Protein AF-X6CHG2-F1 (afdb_monomer)

Solvent-accessible surface area (backbone atoms only — not comparable to full-atom values): 3576 Å² total; per-residue (Å²): 140,70,78,69,62,59,60,52,53,54,52,52,53,52,51,52,55,50,51,50,52,52,20,53,51,45,22,71,76,56,72,44,54,61,70,54,34,46,50,42,40,71,74,63,43,93,42,58,74,60,47,51,54,52,38,52,49,58,64,70,76,109

Sequence (62 aa):
MDTAMKRKADKVSRVAKGQELEVE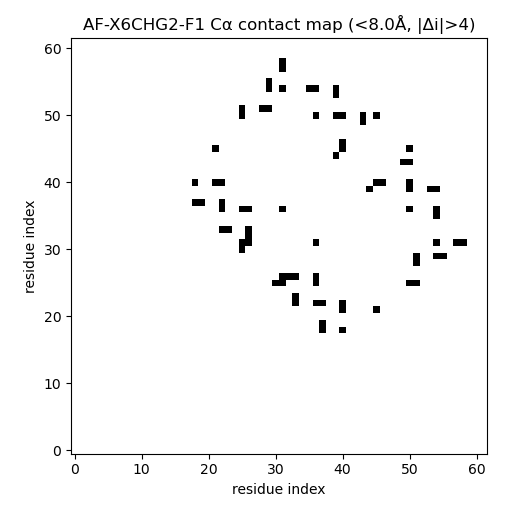HLVEVTDVDPKQARTLLRRHGADWPKLKDQAEALKKED

Foldseek 3Di:
DDPPPVVVVVVVVVVVVVLQVQLVVLCVVLVADSVLSSVLCVVPNSPVVVSNVVSNVVVVVD

Radius of gyration: 14.71 Å; Cα contacts (8 Å, |Δi|>4): 40; chains: 1; bounding box: 35×16×45 Å

pLDDT: mean 79.52, std 13.02, range [48.59, 91.69]

Nearest PDB structures (foldseek):
  2l2d-assembly1_A  TM=8.230E-01  e=1.071E+00  Homo sapiens
  7vmx-assembly1_A  TM=9.147E-01  e=1.884E+00  Mycobacterium tuberculosis
  6q00-assembly1_B  TM=8.449E-01  e=1.769E+00  Homo sapiens
  1v92-assembly1_A  TM=7.840E-01  e=1.141E+00  Rattus norvegicus
  7tcy-assembly2_B  TM=7.878E-01  e=5.470E+00  Homo sapiens

Mean predicted aligned error: 7.93 Å

Structure (mmCIF, N/CA/C/O backbone):
data_AF-X6CHG2-F1
#
_entry.id   AF-X6CHG2-F1
#
loop_
_atom_site.group_PDB
_atom_site.id
_atom_site.type_symbol
_atom_site.label_atom_id
_atom_site.label_alt_id
_atom_site.label_comp_id
_atom_site.label_asym_id
_atom_site.label_entity_id
_atom_site.label_seq_id
_atom_site.pdbx_PDB_ins_code
_atom_site.Cartn_x
_atom_site.Cartn_y
_atom_site.Cartn_z
_atom_site.occupancy
_atom_site.B_iso_or_equiv
_atom_site.auth_seq_id
_atom_site.auth_comp_id
_atom_site.auth_asym_id
_atom_site.auth_atom_id
_atom_site.pdbx_PDB_model_num
ATOM 1 N N . MET A 1 1 ? 28.342 1.429 -28.398 1.00 48.59 1 MET A N 1
ATOM 2 C CA . MET A 1 1 ? 27.673 0.821 -27.223 1.00 48.59 1 MET A CA 1
ATOM 3 C C . MET A 1 1 ? 27.096 2.007 -26.453 1.00 48.59 1 MET A C 1
A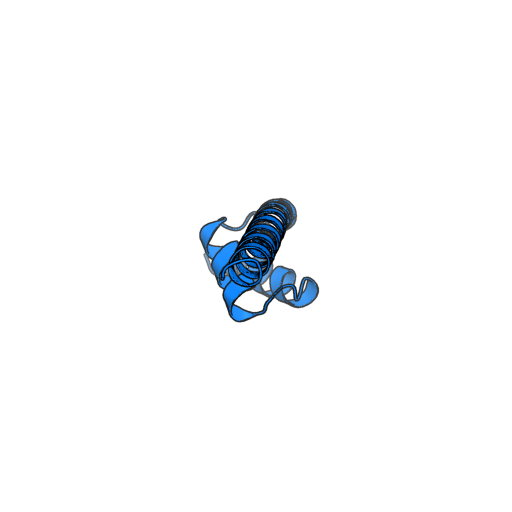TOM 5 O O . MET A 1 1 ? 27.765 3.020 -26.451 1.00 48.59 1 MET A O 1
ATOM 9 N N . ASP A 1 2 ? 25.782 2.174 -26.252 1.00 49.19 2 ASP A N 1
ATOM 10 C CA . ASP A 1 2 ? 25.118 1.928 -24.952 1.00 49.19 2 ASP A CA 1
ATOM 11 C C . ASP A 1 2 ? 23.602 2.281 -25.002 1.00 49.19 2 ASP A C 1
ATOM 13 O O . ASP A 1 2 ? 23.048 2.925 -24.115 1.00 49.19 2 ASP A O 1
ATOM 17 N N . THR A 1 3 ? 22.862 1.910 -26.052 1.00 57.34 3 THR A N 1
ATOM 18 C CA . THR A 1 3 ? 21.406 2.199 -26.132 1.00 57.34 3 THR A CA 1
ATOM 19 C C . THR A 1 3 ? 20.525 1.200 -25.370 1.00 57.34 3 THR A C 1
ATOM 21 O O . THR A 1 3 ? 19.341 1.463 -25.146 1.00 57.34 3 THR A O 1
ATOM 24 N N . ALA A 1 4 ? 21.084 0.071 -24.923 1.00 57.62 4 ALA A N 1
ATOM 25 C CA . ALA A 1 4 ? 20.369 -0.944 -24.146 1.00 57.62 4 ALA A CA 1
ATOM 26 C C . ALA A 1 4 ? 20.273 -0.603 -22.645 1.00 57.62 4 ALA A C 1
ATOM 28 O O . ALA A 1 4 ? 19.257 -0.902 -22.014 1.00 57.62 4 ALA A O 1
ATOM 29 N N . MET A 1 5 ? 21.284 0.066 -22.076 1.00 57.25 5 MET A N 1
ATOM 30 C CA . MET A 1 5 ? 21.327 0.398 -20.644 1.00 57.25 5 MET A CA 1
ATOM 31 C C . MET A 1 5 ? 20.266 1.445 -20.267 1.00 57.25 5 MET A C 1
ATOM 33 O O . MET A 1 5 ? 19.585 1.321 -19.250 1.00 57.25 5 MET A O 1
ATOM 37 N N . LYS A 1 6 ? 20.041 2.424 -21.153 1.00 58.25 6 LYS A N 1
ATOM 38 C CA . LYS A 1 6 ? 19.090 3.527 -20.940 1.00 58.25 6 LYS A CA 1
ATOM 39 C C . LYS A 1 6 ? 17.636 3.045 -20.823 1.00 58.25 6 LYS A C 1
ATOM 41 O O . LYS A 1 6 ? 16.896 3.518 -19.971 1.00 58.25 6 LYS A O 1
ATOM 46 N N . ARG A 1 7 ? 17.243 2.025 -21.601 1.00 59.66 7 ARG A N 1
ATOM 47 C CA . ARG A 1 7 ? 15.883 1.443 -21.548 1.00 59.66 7 ARG A CA 1
ATOM 48 C C . ARG A 1 7 ? 15.618 0.638 -20.272 1.00 59.66 7 ARG A C 1
ATOM 50 O O . ARG A 1 7 ? 14.464 0.511 -19.867 1.00 59.66 7 ARG A O 1
ATOM 57 N N . LYS A 1 8 ? 16.661 0.059 -19.662 1.00 60.16 8 LYS A N 1
ATOM 58 C CA . LYS A 1 8 ? 16.533 -0.676 -18.395 1.00 60.16 8 LYS A CA 1
ATOM 59 C C . LYS A 1 8 ? 16.373 0.278 -17.212 1.00 60.16 8 LYS A C 1
ATOM 61 O O . LYS A 1 8 ? 15.521 0.019 -16.369 1.00 60.16 8 LYS A O 1
ATOM 66 N N . ALA A 1 9 ? 17.116 1.386 -17.194 1.00 62.84 9 ALA A N 1
ATOM 67 C CA . ALA A 1 9 ? 16.991 2.410 -16.156 1.00 62.84 9 ALA A CA 1
ATOM 68 C C . ALA A 1 9 ? 15.572 3.009 -16.104 1.00 62.84 9 ALA A C 1
ATOM 70 O O . ALA A 1 9 ? 14.953 3.017 -15.045 1.00 62.84 9 ALA A O 1
ATOM 71 N N . ASP A 1 10 ? 15.009 3.383 -17.257 1.00 63.03 10 ASP A N 1
ATOM 72 C CA . ASP A 1 10 ? 13.655 3.954 -17.350 1.00 63.03 10 ASP A CA 1
ATOM 73 C C . ASP A 1 10 ? 12.556 3.011 -16.826 1.00 63.03 10 ASP A C 1
ATOM 75 O O . ASP A 1 10 ? 11.618 3.428 -16.142 1.00 63.03 10 ASP A O 1
ATOM 79 N N . LYS A 1 11 ? 12.677 1.705 -17.104 1.00 63.16 11 LYS A N 1
ATOM 80 C CA . LYS A 1 11 ? 11.732 0.699 -16.592 1.00 63.16 11 LYS A CA 1
ATOM 81 C C . LYS A 1 11 ? 11.803 0.576 -15.074 1.00 63.16 11 LYS A C 1
ATOM 83 O O . LYS A 1 11 ? 10.756 0.489 -14.440 1.00 63.16 11 LYS A O 1
ATOM 88 N N . VAL A 1 12 ? 13.005 0.589 -14.500 1.00 66.94 12 VAL A N 1
ATOM 89 C CA . VAL A 1 12 ? 13.187 0.529 -13.043 1.00 66.94 12 VAL A CA 1
ATOM 90 C C . VAL A 1 12 ? 12.585 1.768 -12.382 1.00 66.94 12 VAL A C 1
ATOM 92 O O . VAL A 1 12 ? 11.849 1.635 -11.408 1.00 66.94 12 VAL A O 1
ATOM 95 N N . SER A 1 13 ? 12.799 2.955 -12.954 1.00 65.44 13 SER A N 1
ATOM 96 C CA . SER A 1 13 ? 12.210 4.200 -12.450 1.00 65.44 13 SER A CA 1
ATOM 97 C C . SER A 1 13 ? 10.681 4.200 -12.513 1.00 65.44 13 SER A C 1
ATOM 99 O O . SER A 1 13 ? 10.030 4.634 -11.565 1.00 65.44 13 SER A O 1
ATOM 101 N N . ARG A 1 14 ? 10.083 3.680 -13.595 1.00 68.88 14 ARG A N 1
ATOM 102 C CA . ARG A 1 14 ? 8.619 3.597 -13.723 1.00 68.88 14 ARG A CA 1
ATOM 103 C C . ARG A 1 14 ? 8.001 2.610 -12.735 1.00 68.88 14 ARG A C 1
ATOM 105 O O . ARG A 1 14 ? 6.938 2.890 -12.194 1.00 68.88 14 ARG A O 1
ATOM 112 N N . VAL A 1 15 ? 8.668 1.483 -12.490 1.00 70.00 15 VAL A N 1
ATOM 113 C CA . VAL A 1 15 ? 8.241 0.499 -11.484 1.00 70.00 15 VAL A CA 1
ATOM 114 C C . VAL A 1 15 ? 8.354 1.086 -10.080 1.00 70.00 15 VAL A C 1
ATOM 116 O O . VAL A 1 15 ? 7.402 0.974 -9.318 1.00 70.00 15 VAL A O 1
ATOM 119 N N . ALA A 1 16 ? 9.451 1.779 -9.760 1.00 73.75 16 ALA A N 1
ATOM 120 C CA . ALA A 1 16 ? 9.617 2.440 -8.466 1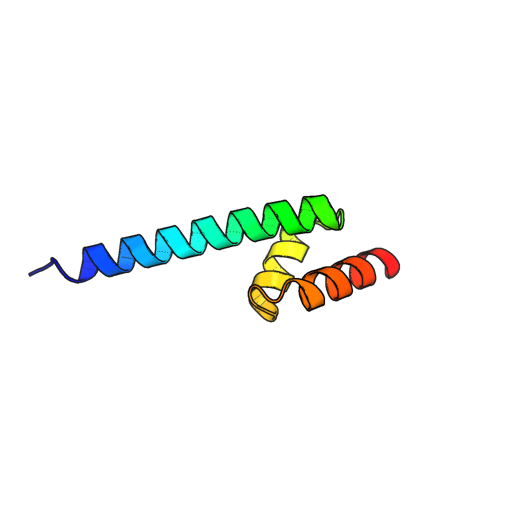.00 73.75 16 ALA A CA 1
ATOM 121 C C . ALA A 1 16 ? 8.516 3.483 -8.214 1.00 73.75 16 ALA A C 1
ATOM 123 O O . ALA A 1 16 ? 7.887 3.470 -7.162 1.00 73.75 16 ALA A O 1
ATOM 124 N N . LYS A 1 17 ? 8.214 4.316 -9.218 1.00 78.44 17 LYS A N 1
ATOM 125 C CA . LYS A 1 17 ? 7.155 5.329 -9.124 1.00 78.44 17 LYS A CA 1
ATOM 126 C C . LYS A 1 17 ? 5.755 4.716 -9.004 1.00 78.44 17 LYS A C 1
ATOM 128 O O . LYS A 1 17 ? 4.918 5.245 -8.286 1.00 78.44 17 LYS A O 1
ATOM 133 N N . GLY A 1 18 ? 5.509 3.593 -9.685 1.00 80.56 18 GLY A N 1
ATOM 134 C CA . GLY A 1 18 ? 4.279 2.817 -9.519 1.00 80.56 18 GLY A CA 1
ATOM 135 C C . GLY A 1 18 ? 4.151 2.254 -8.106 1.00 80.56 18 GLY A C 1
ATOM 136 O O . GLY A 1 18 ? 3.102 2.382 -7.498 1.00 80.56 18 GLY A O 1
ATOM 137 N N . GLN A 1 19 ? 5.233 1.714 -7.542 1.00 81.94 19 GLN A N 1
ATOM 138 C CA . GLN A 1 19 ? 5.216 1.190 -6.176 1.00 81.94 19 GLN A CA 1
ATOM 139 C C . GLN A 1 19 ? 4.960 2.270 -5.121 1.00 81.94 19 GLN A C 1
ATOM 141 O O . GLN A 1 19 ? 4.276 1.984 -4.148 1.00 81.94 19 GLN A O 1
ATOM 146 N N . GLU A 1 20 ? 5.480 3.487 -5.288 1.00 85.38 20 GLU A N 1
ATOM 147 C CA . GLU A 1 20 ? 5.203 4.584 -4.348 1.00 85.38 20 GLU A CA 1
ATOM 148 C C . GLU A 1 20 ? 3.735 5.024 -4.374 1.00 85.38 20 GLU A C 1
ATOM 150 O O . GLU A 1 20 ? 3.155 5.212 -3.309 1.00 85.38 20 GLU A O 1
ATOM 155 N N . LEU A 1 21 ? 3.113 5.094 -5.557 1.00 89.44 21 LEU A N 1
ATOM 156 C CA . LEU A 1 21 ? 1.674 5.372 -5.683 1.00 89.44 21 LEU A CA 1
ATOM 157 C C . LEU A 1 21 ? 0.823 4.306 -4.987 1.00 89.44 21 LEU A C 1
ATOM 159 O O . LEU A 1 21 ? -0.176 4.613 -4.346 1.00 89.44 21 LEU A O 1
ATOM 163 N N . GLU A 1 22 ? 1.233 3.045 -5.093 1.00 88.44 22 GLU A N 1
ATOM 164 C CA . GLU A 1 22 ? 0.536 1.937 -4.444 1.00 88.44 22 GLU A CA 1
ATOM 165 C C . GLU A 1 22 ? 0.741 1.972 -2.919 1.00 88.44 22 GLU A C 1
ATOM 167 O O . GLU A 1 22 ? -0.163 1.635 -2.163 1.00 88.44 22 GLU A O 1
ATOM 172 N N . VAL A 1 23 ? 1.908 2.415 -2.433 1.00 90.38 23 VAL A N 1
ATOM 173 C CA . VAL A 1 23 ? 2.116 2.650 -0.993 1.00 90.38 23 VAL A CA 1
ATOM 174 C C . VAL A 1 23 ? 1.174 3.745 -0.506 1.00 90.38 23 VAL A C 1
ATOM 176 O O . VAL A 1 23 ? 0.491 3.541 0.492 1.00 90.38 23 VAL A O 1
ATOM 179 N N . GLU A 1 24 ? 1.129 4.879 -1.204 1.00 90.38 24 GLU A N 1
ATOM 180 C CA . GLU A 1 24 ? 0.291 6.027 -0.845 1.00 90.38 24 GLU A CA 1
ATOM 181 C C . GLU A 1 24 ? -1.190 5.643 -0.806 1.00 90.38 24 GLU A C 1
ATOM 183 O O . GLU A 1 24 ? -1.855 5.883 0.199 1.00 90.38 24 GLU A O 1
ATOM 188 N N . HIS A 1 25 ? -1.680 4.940 -1.830 1.00 91.12 25 HIS A N 1
ATOM 189 C CA . HIS A 1 25 ? -3.071 4.494 -1.862 1.00 91.12 25 HIS A CA 1
ATOM 190 C C . HIS A 1 25 ? -3.383 3.466 -0.761 1.00 91.12 25 HIS A C 1
ATOM 192 O O . HIS A 1 25 ? -4.449 3.519 -0.152 1.00 91.12 25 HIS A O 1
ATOM 198 N N . LEU A 1 26 ? -2.457 2.555 -0.439 1.00 88.69 26 LEU A N 1
ATOM 199 C CA . LEU A 1 26 ? -2.669 1.597 0.648 1.00 88.69 26 LEU A CA 1
ATOM 200 C C . LEU A 1 26 ? -2.725 2.293 2.014 1.00 88.69 26 LEU A C 1
ATOM 202 O O . LEU A 1 26 ? -3.599 1.973 2.820 1.00 88.69 26 LEU A O 1
ATOM 206 N N . VAL A 1 27 ? -1.835 3.257 2.253 1.00 91.69 27 VAL A N 1
ATOM 207 C CA . VAL A 1 27 ? -1.830 4.102 3.458 1.00 91.69 27 VAL A CA 1
ATOM 208 C C . VAL A 1 27 ? -3.135 4.893 3.557 1.00 91.69 27 VAL A C 1
ATOM 210 O O . VAL A 1 27 ? -3.750 4.893 4.612 1.00 91.69 27 VAL A O 1
ATOM 213 N N . GLU A 1 28 ? -3.615 5.491 2.468 1.00 90.50 28 GLU A N 1
ATOM 214 C CA . GLU A 1 28 ? -4.869 6.258 2.459 1.00 90.50 28 GLU A CA 1
ATOM 215 C C . GLU A 1 28 ? -6.101 5.382 2.750 1.00 90.50 28 GLU A C 1
ATOM 217 O O . GLU A 1 28 ? -6.989 5.777 3.502 1.00 90.50 28 GLU A O 1
ATOM 222 N N . VAL A 1 29 ? -6.162 4.172 2.182 1.00 90.38 29 VAL A N 1
ATOM 223 C CA . VAL A 1 29 ? -7.332 3.284 2.313 1.00 90.38 29 VAL A CA 1
ATOM 224 C C . VAL A 1 29 ? -7.375 2.563 3.660 1.00 90.38 29 VAL A C 1
ATOM 226 O O . VAL A 1 29 ? -8.461 2.250 4.152 1.00 90.38 29 VAL A O 1
ATOM 229 N N . THR A 1 30 ? -6.217 2.244 4.240 1.00 86.44 30 THR A N 1
ATOM 230 C CA . THR A 1 30 ? -6.131 1.384 5.437 1.00 86.44 30 THR A CA 1
ATOM 231 C C . THR A 1 30 ? -5.558 2.087 6.668 1.00 86.44 30 THR A C 1
ATOM 233 O O . THR A 1 30 ? -5.726 1.593 7.786 1.00 86.44 30 THR A O 1
ATOM 236 N N . ASP A 1 31 ? -4.978 3.277 6.501 1.00 88.12 31 ASP A N 1
ATOM 237 C CA . ASP A 1 31 ? -4.327 4.062 7.560 1.00 88.12 31 ASP A CA 1
ATOM 238 C C . ASP A 1 31 ? -3.164 3.310 8.236 1.00 88.12 31 ASP A C 1
ATOM 240 O O . ASP A 1 31 ? -2.916 3.440 9.433 1.00 88.12 31 ASP A O 1
ATOM 244 N N . VAL A 1 32 ? -2.479 2.445 7.483 1.00 89.75 32 VAL A N 1
ATOM 245 C CA . VAL A 1 32 ? -1.266 1.756 7.949 1.00 89.75 32 VAL A CA 1
ATOM 246 C C . VAL A 1 32 ? -0.028 2.597 7.688 1.00 89.75 32 VAL A C 1
ATOM 248 O O . VAL A 1 32 ? -0.016 3.467 6.818 1.00 89.75 32 VAL A O 1
ATOM 251 N N . ASP A 1 33 ? 1.066 2.287 8.377 1.00 90.06 33 ASP A N 1
ATOM 252 C CA . ASP A 1 33 ? 2.326 2.982 8.149 1.00 90.06 33 ASP A CA 1
ATOM 253 C C . ASP A 1 33 ? 2.831 2.797 6.703 1.00 90.06 33 ASP A C 1
ATOM 255 O O . ASP A 1 33 ? 2.865 1.669 6.192 1.00 90.06 33 ASP A O 1
ATOM 259 N N . PRO A 1 34 ? 3.392 3.840 6.058 1.00 89.38 34 PRO A N 1
ATOM 260 C CA . PRO A 1 34 ? 4.007 3.726 4.730 1.00 89.38 34 PRO A CA 1
ATOM 261 C C . PRO A 1 34 ? 5.098 2.647 4.659 1.00 89.38 34 PRO A C 1
ATOM 263 O O . PRO A 1 34 ? 5.315 2.009 3.625 1.00 89.38 34 PRO A O 1
ATOM 266 N N . LYS A 1 35 ? 5.788 2.397 5.780 1.00 89.56 35 LYS A N 1
ATOM 267 C CA . LYS A 1 35 ? 6.772 1.311 5.906 1.00 89.56 35 LYS A CA 1
ATOM 268 C C . LYS A 1 35 ? 6.117 -0.074 5.887 1.00 89.56 35 LYS A C 1
ATOM 270 O O . LYS A 1 35 ? 6.669 -0.988 5.266 1.00 89.56 35 LYS A O 1
ATOM 275 N N . GLN A 1 36 ? 4.965 -0.234 6.539 1.00 89.12 36 GLN A N 1
ATOM 276 C CA . GLN A 1 36 ? 4.186 -1.473 6.505 1.00 89.12 36 GLN A CA 1
ATOM 277 C C . GLN A 1 36 ? 3.627 -1.694 5.099 1.00 89.12 36 GLN A C 1
ATOM 279 O O . GLN A 1 36 ? 3.883 -2.745 4.513 1.00 89.12 36 GLN A O 1
ATOM 284 N N . ALA A 1 37 ? 3.011 -0.673 4.497 1.00 90.00 37 ALA A N 1
ATOM 285 C CA . ALA A 1 37 ? 2.501 -0.717 3.128 1.00 90.00 37 ALA A CA 1
ATOM 286 C C . ALA A 1 37 ? 3.581 -1.119 2.108 1.00 90.00 37 ALA A C 1
ATOM 288 O O . ALA A 1 37 ? 3.389 -2.033 1.303 1.00 90.00 37 ALA A O 1
ATOM 289 N N . ARG A 1 38 ? 4.779 -0.528 2.197 1.00 89.94 38 ARG A N 1
ATOM 290 C CA . ARG A 1 38 ? 5.919 -0.904 1.345 1.00 89.94 38 ARG A CA 1
ATOM 291 C C . ARG A 1 38 ? 6.373 -2.348 1.566 1.00 89.94 38 ARG A C 1
ATOM 293 O O . ARG A 1 38 ? 6.787 -3.019 0.619 1.00 89.94 38 ARG A O 1
ATOM 300 N N . THR A 1 39 ? 6.312 -2.837 2.802 1.00 90.38 39 THR A N 1
ATOM 301 C CA . THR A 1 39 ? 6.646 -4.230 3.134 1.00 90.3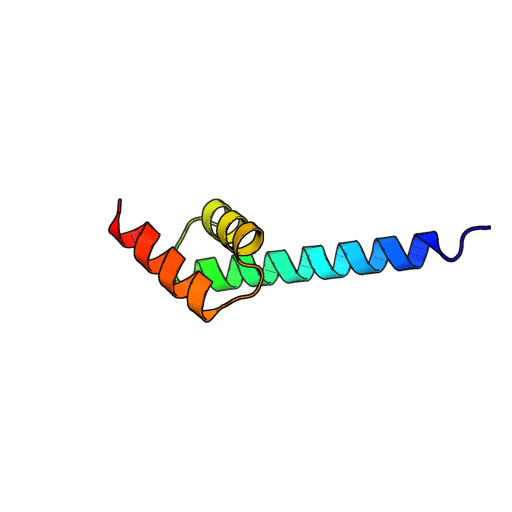8 39 THR A CA 1
ATOM 302 C C . THR A 1 39 ? 5.613 -5.195 2.559 1.00 90.38 39 THR A C 1
ATOM 304 O O . THR A 1 39 ? 5.995 -6.216 1.983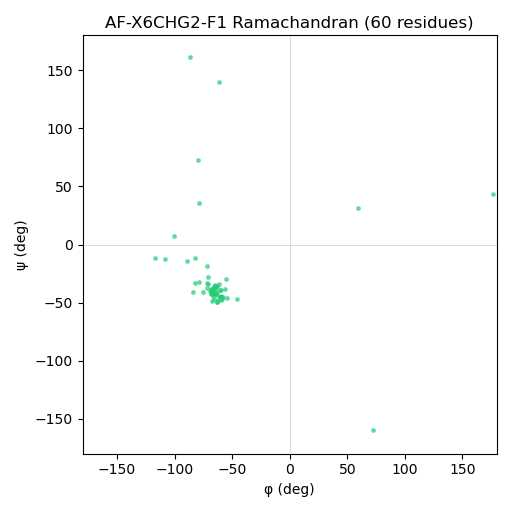 1.00 90.38 39 THR A O 1
ATOM 307 N N . LEU A 1 40 ? 4.328 -4.844 2.640 1.00 89.38 40 LEU A N 1
ATOM 308 C CA . LEU A 1 40 ? 3.229 -5.604 2.055 1.00 89.38 40 LEU A CA 1
ATOM 309 C C . LEU A 1 40 ? 3.359 -5.672 0.529 1.00 89.38 40 LEU A C 1
ATOM 311 O O . LEU A 1 40 ? 3.367 -6.770 -0.024 1.00 89.38 40 LEU A O 1
ATOM 315 N N . LEU A 1 41 ? 3.603 -4.543 -0.142 1.00 88.25 41 LEU A N 1
ATOM 316 C CA . LEU A 1 41 ? 3.845 -4.490 -1.591 1.00 88.25 41 LEU A CA 1
ATOM 317 C C . LEU A 1 41 ? 5.084 -5.283 -2.017 1.00 88.25 41 LEU A C 1
ATOM 319 O O . LEU A 1 41 ? 5.103 -5.893 -3.084 1.00 88.25 41 LEU A O 1
ATOM 323 N N . ARG A 1 42 ? 6.130 -5.321 -1.186 1.00 87.62 42 ARG A N 1
ATOM 324 C CA . ARG A 1 42 ? 7.323 -6.136 -1.459 1.00 87.62 42 ARG A CA 1
ATOM 325 C C . ARG A 1 42 ? 7.056 -7.636 -1.291 1.00 87.62 42 ARG A C 1
ATOM 327 O O . ARG A 1 42 ? 7.679 -8.430 -1.990 1.00 87.62 42 ARG A O 1
ATOM 334 N N . ARG A 1 43 ? 6.182 -8.023 -0.357 1.00 87.56 43 ARG A N 1
ATOM 335 C CA . ARG A 1 43 ? 5.868 -9.426 -0.040 1.00 87.56 43 ARG A CA 1
ATOM 336 C C . ARG A 1 43 ? 4.802 -10.013 -0.966 1.00 87.56 43 ARG A C 1
ATOM 338 O O .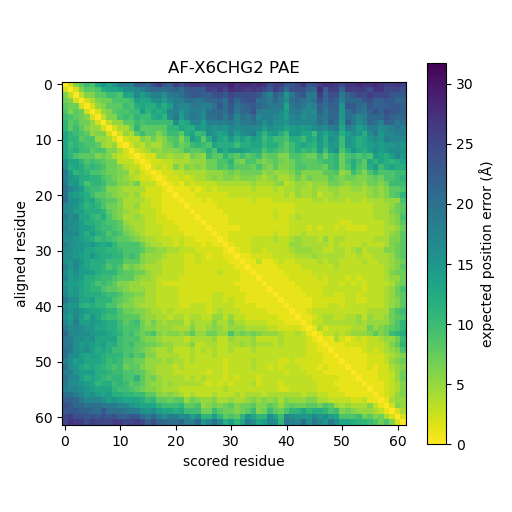 ARG A 1 43 ? 4.932 -11.164 -1.369 1.00 87.56 43 ARG A O 1
ATOM 345 N N . HIS A 1 44 ? 3.774 -9.237 -1.287 1.00 86.75 44 HIS A N 1
ATOM 346 C CA . HIS A 1 44 ? 2.596 -9.685 -2.030 1.00 86.75 44 HIS A CA 1
ATOM 347 C C . HIS A 1 44 ? 2.534 -9.132 -3.460 1.00 86.75 44 HIS A C 1
ATOM 349 O O . HIS A 1 44 ? 1.760 -9.635 -4.266 1.00 86.75 44 HIS A O 1
ATOM 355 N N . GLY A 1 45 ? 3.365 -8.144 -3.811 1.00 82.62 45 GLY A N 1
ATOM 356 C CA . GLY A 1 45 ? 3.224 -7.415 -5.071 1.00 82.62 45 GLY A CA 1
ATOM 357 C C . GLY A 1 45 ? 2.016 -6.478 -5.036 1.00 82.62 45 GLY A C 1
ATOM 358 O O . GLY A 1 45 ? 1.522 -6.144 -3.964 1.00 82.62 45 GLY A O 1
ATOM 359 N N . ALA A 1 46 ? 1.522 -6.080 -6.209 1.00 82.75 46 ALA A N 1
ATOM 360 C CA . ALA A 1 46 ? 0.335 -5.228 -6.369 1.00 82.75 46 ALA A CA 1
ATOM 361 C C . ALA A 1 46 ? -0.997 -6.006 -6.197 1.00 82.75 46 ALA A C 1
ATOM 363 O O . ALA A 1 46 ? -1.976 -5.759 -6.900 1.00 82.75 46 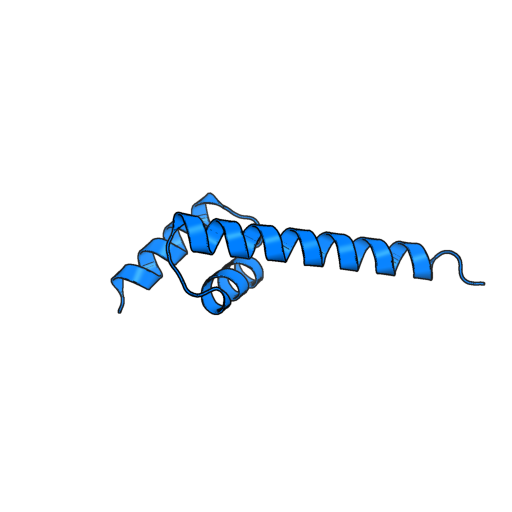ALA A O 1
ATOM 364 N N . ASP A 1 47 ? -1.029 -6.988 -5.288 1.00 88.12 47 ASP A N 1
ATOM 365 C CA . ASP A 1 47 ? -2.218 -7.790 -4.958 1.00 88.12 47 ASP A CA 1
ATOM 366 C C . ASP A 1 47 ? -3.134 -6.998 -4.000 1.00 88.12 47 ASP A C 1
ATOM 368 O O . ASP A 1 47 ? -3.243 -7.303 -2.811 1.00 88.12 47 ASP A O 1
ATOM 372 N N . TRP A 1 48 ? -3.811 -5.971 -4.520 1.00 84.94 48 TRP A N 1
ATOM 373 C CA . TRP A 1 48 ? -4.668 -5.056 -3.750 1.00 84.94 48 TRP A CA 1
ATOM 374 C C . TRP A 1 48 ? -5.628 -5.713 -2.744 1.00 84.94 48 TRP A C 1
ATOM 376 O O . TRP A 1 48 ? -5.643 -5.272 -1.593 1.00 84.94 48 TRP A O 1
ATOM 386 N N . PRO A 1 49 ? -6.389 -6.771 -3.098 1.00 89.00 49 PRO A N 1
ATOM 387 C CA . PRO A 1 49 ? -7.293 -7.416 -2.147 1.00 89.00 49 PRO A CA 1
ATOM 388 C C . PRO A 1 49 ? -6.558 -7.964 -0.917 1.00 89.00 49 PRO A C 1
ATOM 390 O O . PRO A 1 49 ? -6.971 -7.717 0.210 1.00 89.00 49 PRO A O 1
ATOM 393 N N . LYS A 1 50 ? -5.411 -8.631 -1.122 1.00 88.88 50 LYS A N 1
ATOM 394 C CA . LYS A 1 50 ? -4.598 -9.170 -0.021 1.00 88.88 50 LYS A CA 1
ATOM 395 C C . LYS A 1 50 ? -3.888 -8.078 0.761 1.00 88.88 50 LYS A C 1
ATOM 397 O O . LYS A 1 50 ? -3.732 -8.224 1.966 1.00 88.88 50 LYS A O 1
ATOM 402 N N . LEU A 1 51 ? -3.414 -7.026 0.089 1.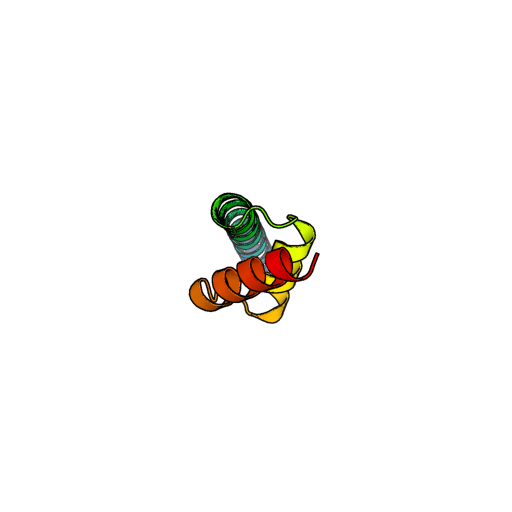00 88.81 51 LEU A N 1
ATOM 403 C CA . LEU A 1 51 ? -2.765 -5.897 0.754 1.00 88.81 51 LEU A CA 1
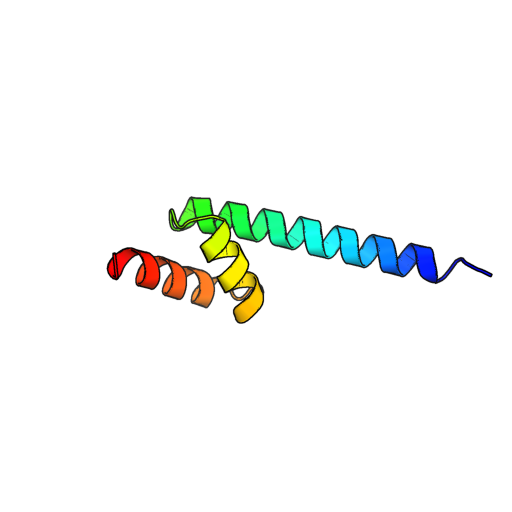ATOM 404 C C . LEU A 1 51 ? -3.727 -5.243 1.739 1.00 88.81 51 LEU A C 1
ATOM 406 O O . LEU A 1 51 ? -3.335 -4.999 2.874 1.00 88.81 51 LEU A O 1
ATOM 410 N N . LYS A 1 52 ? -4.978 -5.025 1.320 1.00 88.25 52 LYS A N 1
ATOM 411 C CA . LYS A 1 52 ? -6.020 -4.463 2.174 1.00 88.25 52 LYS A CA 1
ATOM 412 C C . LYS A 1 52 ? -6.332 -5.383 3.357 1.00 88.25 52 LYS A C 1
ATOM 414 O O . LYS A 1 52 ? -6.255 -4.924 4.489 1.00 88.25 52 LYS A O 1
ATOM 419 N N . ASP A 1 53 ? -6.568 -6.675 3.114 1.00 90.75 53 ASP A N 1
ATOM 420 C CA . ASP A 1 53 ? -6.820 -7.649 4.189 1.00 90.75 53 ASP A CA 1
ATOM 421 C C . ASP A 1 53 ? -5.658 -7.717 5.197 1.00 90.75 53 ASP A C 1
ATOM 423 O O . ASP A 1 53 ? -5.872 -7.715 6.407 1.00 90.75 53 ASP A O 1
ATOM 427 N N . GLN A 1 54 ? -4.410 -7.759 4.713 1.00 88.94 54 GLN A N 1
ATOM 428 C CA . GLN A 1 54 ? -3.216 -7.783 5.565 1.00 88.94 54 GLN A CA 1
ATOM 429 C C . GLN A 1 54 ? -3.027 -6.471 6.333 1.00 88.94 54 GLN A C 1
ATOM 431 O O . GLN A 1 54 ? -2.622 -6.499 7.491 1.00 88.94 54 GLN A O 1
ATOM 436 N N . ALA A 1 55 ? -3.304 -5.331 5.703 1.00 89.00 55 ALA A N 1
ATOM 437 C CA . ALA A 1 55 ? -3.220 -4.021 6.333 1.00 89.00 55 ALA A CA 1
ATOM 438 C C . ALA A 1 55 ? -4.299 -3.835 7.415 1.00 89.00 55 ALA A C 1
ATOM 440 O O . ALA A 1 55 ? -3.992 -3.380 8.515 1.00 89.00 55 ALA A O 1
ATOM 441 N N . GLU A 1 56 ? -5.538 -4.262 7.157 1.00 87.50 56 GLU A N 1
ATOM 442 C CA . GLU A 1 56 ? -6.608 -4.279 8.162 1.00 87.50 56 GLU A CA 1
ATOM 443 C C . GLU A 1 56 ? -6.311 -5.258 9.309 1.00 87.50 56 GLU A C 1
ATOM 445 O O . GLU A 1 56 ? -6.646 -4.970 10.459 1.00 87.50 56 GLU A O 1
ATOM 450 N N . ALA A 1 57 ? -5.661 -6.394 9.025 1.00 88.00 57 ALA A N 1
ATOM 451 C CA . ALA A 1 57 ? -5.200 -7.327 10.053 1.00 88.00 57 ALA A CA 1
ATOM 452 C C . ALA A 1 57 ? -4.099 -6.713 10.933 1.00 88.00 57 ALA A C 1
ATOM 454 O O . ALA A 1 57 ? -4.224 -6.741 12.152 1.00 88.00 57 ALA A O 1
ATOM 455 N N . LEU A 1 58 ? -3.091 -6.073 10.329 1.00 82.12 58 LEU A N 1
ATOM 456 C CA . LEU A 1 58 ? -2.018 -5.365 11.043 1.00 82.12 58 LEU A CA 1
ATOM 457 C C . LEU A 1 58 ? -2.559 -4.297 11.999 1.00 82.12 58 LEU A C 1
ATOM 459 O O . LEU A 1 58 ? -2.048 -4.150 13.101 1.00 82.12 58 LEU A O 1
ATOM 463 N N . LYS A 1 59 ? -3.616 -3.583 11.599 1.00 77.06 59 LYS A N 1
ATOM 464 C CA . LYS A 1 59 ? -4.261 -2.552 12.423 1.00 77.06 59 LYS A CA 1
ATOM 465 C C . LYS A 1 59 ? -5.060 -3.115 13.607 1.00 77.06 59 LYS A C 1
ATOM 467 O O . LYS A 1 59 ? -5.399 -2.375 14.521 1.00 77.06 59 LYS A O 1
ATOM 472 N N . LYS A 1 60 ? -5.418 -4.401 13.575 1.00 69.44 60 LYS A N 1
ATOM 473 C CA . LYS A 1 60 ? -6.158 -5.087 14.649 1.00 69.44 60 LYS A CA 1
ATOM 474 C C . LYS A 1 60 ? -5.254 -5.711 15.709 1.00 69.44 60 LYS A C 1
ATOM 476 O O . LYS A 1 60 ? -5.769 -6.129 16.742 1.00 69.44 60 LYS A O 1
ATOM 481 N N . GLU A 1 61 ? -3.961 -5.833 15.429 1.00 59.53 61 GLU A N 1
ATOM 482 C CA . GLU A 1 61 ? -2.992 -6.517 16.291 1.00 59.53 61 GLU A CA 1
ATOM 483 C C . GLU A 1 61 ? -2.137 -5.554 17.142 1.00 59.53 61 GLU A C 1
ATOM 485 O O . GLU A 1 61 ? -1.245 -6.028 17.844 1.00 59.53 61 GLU A O 1
ATOM 490 N N . ASP A 1 62 ? -2.438 -4.247 17.131 1.00 52.53 62 ASP A N 1
ATOM 491 C CA . ASP A 1 62 ? -1.790 -3.198 17.945 1.00 52.53 62 ASP A CA 1
ATOM 492 C C . ASP A 1 62 ? -2.793 -2.510 18.894 1.00 52.53 62 ASP A C 1
ATOM 494 O O . ASP A 1 62 ? -3.914 -2.173 18.437 1.00 52.53 62 ASP A O 1
#

Secondary structure (DSSP, 8-state):
--HHHHHHHHHHHHHHHHHHHHHHHHHHHH---HHHHHHHHHHH-S-HHHHHHHHHHHHH--